Protein AF-A0ABD5ZUR4-F1 (afdb_monomer_lite)

Sequence (144 aa):
MPCPVCGARTVAFAVPSALRDHAPESSAHVAICSTCLRTHAVGGGPDPTPTPTPTPTPTPAPAPDFQLVHDAFPAGEAGAALSLALGLLGSLALRRNAIDDCCSYAERAGADVLLTLDRLASDEKLDPYFDVERRRHQLAEMLR

Organism: NCBI:txid767515

InterPro domains:
  IPR046243 Protein of unknown function DUF6276 [PF19792] (3-143)

Foldseek 3Di:
DADPPPRADKWKAAADPQLLVLAVVSARMWIAGLAQLAIDHDDPDPPPPDDDDPDDDDDDDPWTDCVSSPVLADGDNLNNLLSSLSNCLVPCVVCVVSNVSSCVRSVVVPHDNLVSLVVVLVDPRHDHPDNSVVSSVVVVVSND

Structure (mmCIF, N/CA/C/O backbone):
data_AF-A0ABD5ZUR4-F1
#
_entry.id   AF-A0ABD5ZUR4-F1
#
loop_
_atom_site.group_PDB
_atom_site.id
_atom_site.type_symbol
_atom_site.label_atom_id
_atom_site.label_alt_id
_atom_site.label_comp_id
_atom_site.label_asym_id
_atom_site.label_entity_id
_atom_site.label_seq_id
_atom_site.pdbx_PDB_ins_code
_atom_site.Cartn_x
_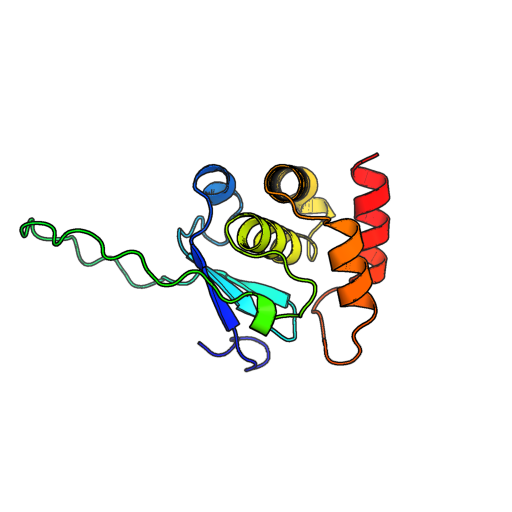atom_site.Cartn_y
_atom_site.Cartn_z
_atom_site.occupancy
_atom_site.B_iso_or_equiv
_atom_site.auth_seq_id
_atom_site.auth_comp_id
_atom_site.auth_asym_id
_atom_site.auth_atom_id
_atom_site.pdbx_PDB_model_num
ATOM 1 N N . MET A 1 1 ? 13.134 -2.204 10.360 1.00 73.38 1 MET A N 1
ATOM 2 C CA . MET A 1 1 ? 13.249 -0.944 11.136 1.00 73.38 1 MET A CA 1
ATOM 3 C C . MET A 1 1 ? 11.913 -0.711 11.830 1.00 73.38 1 MET A C 1
ATOM 5 O O . MET A 1 1 ? 10.916 -1.162 11.283 1.00 73.38 1 MET A O 1
ATOM 9 N N . PRO A 1 2 ? 11.838 -0.093 13.016 1.00 89.19 2 PRO A N 1
ATOM 10 C CA . PRO A 1 2 ? 10.548 0.327 13.556 1.00 89.19 2 PRO A CA 1
ATOM 11 C C . PRO A 1 2 ? 9.980 1.493 12.733 1.00 89.19 2 PRO A C 1
ATOM 13 O O . PRO A 1 2 ? 10.725 2.253 12.111 1.00 89.19 2 PRO A O 1
ATOM 16 N N . CYS A 1 3 ? 8.659 1.634 12.716 1.00 90.75 3 CYS A N 1
ATOM 17 C CA . CYS A 1 3 ? 7.976 2.746 12.075 1.00 90.75 3 CYS A CA 1
ATOM 18 C C . CYS A 1 3 ? 8.343 4.045 12.809 1.00 90.75 3 CYS A C 1
ATOM 20 O O . CYS A 1 3 ? 8.181 4.105 14.027 1.00 90.75 3 CYS A O 1
ATOM 22 N N . PRO A 1 4 ? 8.772 5.107 12.108 1.00 88.88 4 PRO A N 1
ATOM 23 C CA . PRO A 1 4 ? 9.150 6.364 12.755 1.00 88.88 4 PRO A CA 1
ATOM 24 C C . PRO A 1 4 ? 7.956 7.118 13.363 1.00 88.88 4 PRO A C 1
ATOM 26 O O . PRO A 1 4 ? 8.157 8.068 14.110 1.00 88.88 4 PRO A O 1
ATOM 29 N N . VAL A 1 5 ? 6.721 6.722 13.033 1.00 91.19 5 VAL A N 1
ATOM 30 C CA . VAL A 1 5 ? 5.492 7.387 13.494 1.00 91.19 5 VAL A CA 1
ATOM 31 C C . VAL A 1 5 ? 4.899 6.698 14.722 1.00 91.19 5 VAL A C 1
ATOM 33 O O . VAL A 1 5 ? 4.583 7.371 15.694 1.00 91.19 5 VAL A O 1
ATOM 36 N N . CYS A 1 6 ? 4.747 5.371 14.690 1.00 93.44 6 CYS A N 1
ATOM 37 C CA . CYS A 1 6 ? 4.089 4.613 15.764 1.00 93.44 6 CYS A CA 1
ATOM 38 C C . CYS A 1 6 ? 4.999 3.584 16.459 1.00 93.44 6 CYS A C 1
ATOM 40 O O . CYS A 1 6 ? 4.568 2.915 17.390 1.00 93.44 6 CYS A O 1
ATOM 42 N N . GLY A 1 7 ? 6.245 3.406 16.006 1.00 91.44 7 GLY A N 1
ATOM 43 C CA . GLY A 1 7 ? 7.195 2.444 16.578 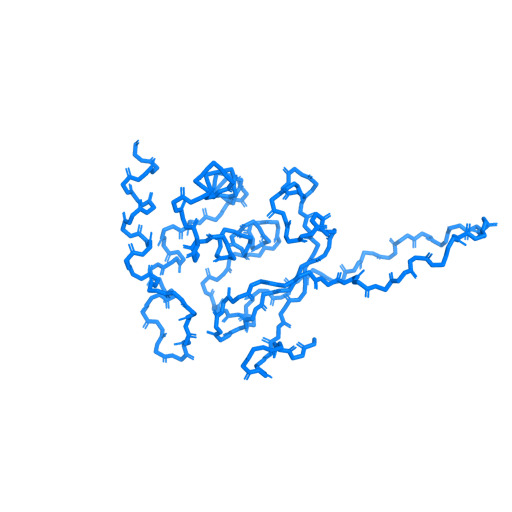1.00 91.44 7 GLY A CA 1
ATOM 44 C C . GLY A 1 7 ? 6.949 0.972 16.220 1.00 91.44 7 GLY A C 1
ATOM 45 O O . GLY A 1 7 ? 7.798 0.133 16.515 1.00 91.44 7 GLY A O 1
ATOM 46 N N . ALA A 1 8 ? 5.835 0.643 15.558 1.00 92.94 8 ALA A N 1
ATOM 47 C CA . ALA A 1 8 ? 5.501 -0.727 15.169 1.00 92.94 8 ALA A CA 1
ATOM 48 C C . ALA A 1 8 ? 6.465 -1.305 14.118 1.00 92.94 8 ALA A C 1
ATOM 50 O O . ALA A 1 8 ? 7.285 -0.598 13.531 1.00 92.94 8 ALA A O 1
ATOM 51 N N . ARG A 1 9 ? 6.374 -2.612 13.860 1.00 92.69 9 ARG A N 1
ATOM 52 C CA . ARG A 1 9 ? 7.230 -3.278 12.870 1.00 92.69 9 ARG A CA 1
ATOM 53 C C . ARG A 1 9 ? 6.945 -2.755 11.458 1.00 92.69 9 ARG A C 1
ATOM 55 O O . ARG A 1 9 ? 5.832 -2.336 11.135 1.00 92.69 9 ARG A O 1
ATOM 62 N N . THR A 1 10 ? 7.975 -2.765 10.616 1.00 93.44 10 THR A N 1
ATOM 63 C CA . THR A 1 10 ? 7.839 -2.459 9.191 1.00 93.44 10 THR A CA 1
ATOM 64 C C . THR A 1 10 ? 8.412 -3.575 8.338 1.00 93.44 10 THR A C 1
ATOM 66 O O . THR A 1 10 ? 9.381 -4.235 8.725 1.00 93.44 10 THR A O 1
ATOM 69 N N . VAL A 1 11 ? 7.811 -3.757 7.168 1.00 93.19 11 VAL A N 1
ATOM 70 C CA . VAL A 1 11 ? 8.261 -4.684 6.133 1.00 93.19 11 VAL A CA 1
ATOM 71 C C . VAL A 1 11 ? 8.886 -3.858 5.023 1.00 93.19 11 VAL A C 1
ATOM 73 O O . VAL A 1 11 ? 8.204 -3.031 4.422 1.00 93.19 11 VAL A O 1
ATOM 76 N N . ALA A 1 12 ? 10.184 -4.048 4.783 1.00 92.69 12 ALA A N 1
ATOM 77 C CA . ALA A 1 12 ? 10.897 -3.414 3.680 1.00 92.69 12 ALA A CA 1
ATOM 78 C C . ALA A 1 12 ? 10.788 -4.271 2.416 1.00 92.69 12 ALA A C 1
ATOM 80 O O . ALA A 1 12 ? 10.877 -5.494 2.489 1.00 92.69 12 ALA A O 1
ATOM 81 N N . PHE A 1 13 ? 10.624 -3.627 1.268 1.00 91.12 13 PHE A N 1
ATOM 82 C CA . PHE A 1 13 ? 10.478 -4.272 -0.028 1.00 91.12 13 PHE A CA 1
ATOM 83 C C . PHE A 1 13 ? 11.149 -3.445 -1.128 1.00 91.12 13 PHE A C 1
ATOM 85 O O . PHE A 1 13 ? 11.299 -2.225 -1.013 1.00 91.12 13 PHE A O 1
ATOM 92 N N . ALA A 1 14 ? 11.557 -4.123 -2.200 1.00 91.31 14 ALA A N 1
ATOM 93 C CA . ALA A 1 14 ? 12.014 -3.470 -3.419 1.00 91.31 14 ALA A CA 1
ATOM 94 C C . ALA A 1 14 ? 10.806 -2.953 -4.210 1.00 91.31 14 ALA A C 1
ATOM 96 O O . ALA A 1 14 ? 9.807 -3.655 -4.367 1.00 91.31 14 ALA A O 1
ATOM 97 N N . VAL A 1 15 ? 10.903 -1.725 -4.709 1.00 90.94 15 VAL A N 1
ATOM 98 C CA . VAL A 1 15 ? 9.869 -1.124 -5.549 1.00 90.94 15 VAL A CA 1
ATOM 99 C C . VAL A 1 15 ? 10.022 -1.634 -6.985 1.00 90.94 15 VAL A C 1
ATOM 101 O O . VAL A 1 15 ? 11.117 -1.504 -7.551 1.00 90.94 15 VAL A O 1
ATOM 104 N N . PRO A 1 16 ? 8.948 -2.162 -7.608 1.00 91.19 16 PRO A N 1
ATOM 105 C CA . PRO A 1 16 ? 8.959 -2.490 -9.027 1.00 91.19 16 PRO A CA 1
ATOM 106 C C . PRO A 1 16 ? 9.425 -1.299 -9.863 1.00 91.19 16 PRO A C 1
ATOM 108 O O . PRO A 1 16 ? 9.016 -0.164 -9.620 1.00 91.19 16 PRO A O 1
ATOM 111 N N . SER A 1 17 ? 10.279 -1.538 -10.861 1.00 89.00 17 SER A N 1
ATOM 112 C CA . SER A 1 17 ? 10.872 -0.462 -11.672 1.00 89.00 17 SER A CA 1
ATOM 113 C C . SER A 1 17 ? 9.824 0.455 -12.306 1.00 89.00 17 SER A C 1
ATOM 115 O O . SER A 1 17 ? 10.032 1.664 -12.337 1.00 89.00 17 SER A O 1
ATOM 117 N N . ALA A 1 18 ? 8.689 -0.109 -12.726 1.00 90.00 18 ALA A N 1
ATOM 118 C CA . ALA A 1 18 ? 7.562 0.616 -13.309 1.00 90.00 18 ALA A CA 1
ATOM 119 C C . ALA A 1 18 ? 6.865 1.590 -12.339 1.00 90.00 18 ALA A C 1
ATOM 121 O O . ALA A 1 18 ? 6.197 2.507 -12.795 1.00 90.00 18 ALA A O 1
ATOM 122 N N . LEU A 1 19 ? 7.018 1.409 -11.021 1.00 92.75 19 LEU A N 1
ATOM 123 C CA . LEU A 1 19 ? 6.347 2.211 -9.990 1.00 92.75 19 LEU A CA 1
ATOM 124 C C . LEU A 1 19 ? 7.308 3.120 -9.207 1.00 92.75 19 LEU A C 1
ATOM 126 O O . LEU A 1 19 ? 6.889 3.774 -8.251 1.00 92.75 19 LEU A O 1
ATOM 130 N N . ARG A 1 20 ? 8.598 3.185 -9.577 1.00 89.38 20 ARG A N 1
ATOM 131 C CA . ARG A 1 20 ? 9.599 3.985 -8.841 1.00 89.38 20 ARG A CA 1
ATOM 132 C C . ARG A 1 20 ? 9.257 5.468 -8.784 1.00 89.38 20 ARG A C 1
ATOM 134 O O . ARG A 1 20 ? 9.507 6.095 -7.761 1.00 89.38 20 ARG A O 1
ATOM 141 N N . ASP A 1 21 ? 8.636 6.008 -9.825 1.00 90.69 21 ASP A N 1
ATOM 142 C CA . ASP A 1 21 ? 8.227 7.417 -9.863 1.00 90.69 21 ASP A CA 1
ATOM 143 C C . ASP A 1 21 ? 7.114 7.732 -8.850 1.00 90.69 21 A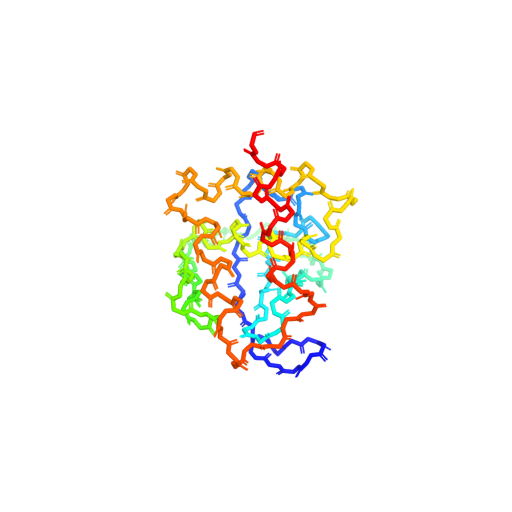SP A C 1
ATOM 145 O O . ASP A 1 21 ? 6.924 8.883 -8.456 1.00 90.69 21 ASP A O 1
ATOM 149 N N . HIS A 1 22 ? 6.398 6.708 -8.381 1.00 91.56 22 HIS A N 1
ATOM 150 C CA . HIS A 1 22 ? 5.365 6.827 -7.354 1.00 91.56 22 HIS A CA 1
ATOM 151 C C . HIS A 1 22 ? 5.886 6.536 -5.942 1.00 91.56 22 HIS A C 1
ATOM 153 O O . HIS A 1 22 ? 5.188 6.814 -4.962 1.00 91.56 22 HIS A O 1
ATOM 159 N N . ALA A 1 23 ? 7.104 5.999 -5.817 1.00 89.44 23 ALA A N 1
ATOM 160 C CA . ALA A 1 23 ? 7.719 5.726 -4.529 1.00 89.44 23 ALA A CA 1
ATOM 161 C C . ALA A 1 23 ? 8.039 7.028 -3.773 1.00 89.44 23 ALA A C 1
ATOM 163 O O . ALA A 1 23 ? 8.382 8.045 -4.387 1.00 89.44 23 ALA A O 1
ATOM 164 N N . PRO A 1 24 ? 7.979 7.021 -2.428 1.00 85.75 24 PRO A N 1
ATOM 165 C CA . PRO A 1 24 ? 8.487 8.132 -1.635 1.00 85.75 24 PRO A CA 1
ATOM 166 C C . PRO A 1 24 ? 9.955 8.391 -1.993 1.00 85.75 24 PRO A C 1
ATOM 168 O O . PRO A 1 24 ? 10.771 7.468 -2.016 1.00 85.75 24 PRO A O 1
ATOM 171 N N . GLU A 1 25 ? 10.270 9.650 -2.304 1.00 86.69 25 GLU A N 1
ATOM 172 C CA . GLU A 1 25 ? 11.619 10.098 -2.688 1.00 86.69 25 GLU A CA 1
ATOM 173 C C . GLU A 1 25 ? 12.200 9.347 -3.903 1.00 86.69 25 GLU A C 1
ATOM 175 O O . GLU A 1 25 ? 13.415 9.268 -4.055 1.00 86.69 25 GLU A O 1
ATOM 180 N N . SER A 1 26 ? 11.346 8.753 -4.749 1.00 84.88 26 SER A N 1
ATOM 181 C CA . SER A 1 26 ? 11.757 7.905 -5.880 1.00 84.88 26 SER A CA 1
ATOM 182 C C . SER A 1 26 ? 12.723 6.778 -5.480 1.00 84.88 26 SER A C 1
ATOM 184 O O . SER A 1 26 ? 13.575 6.343 -6.257 1.00 84.88 26 SER A O 1
ATOM 186 N N . SER A 1 27 ? 12.596 6.300 -4.239 1.00 86.12 27 SER A N 1
ATOM 187 C CA . SER A 1 27 ? 13.492 5.303 -3.663 1.00 86.12 27 SER A CA 1
ATOM 188 C C . SER A 1 27 ? 13.266 3.915 -4.258 1.00 86.12 27 SER A C 1
ATOM 190 O O . SER A 1 27 ? 12.135 3.479 -4.464 1.00 86.12 27 SER A O 1
ATOM 192 N N . ALA A 1 28 ? 14.355 3.168 -4.460 1.00 88.62 28 ALA A N 1
ATOM 193 C CA . ALA A 1 28 ? 14.290 1.778 -4.919 1.00 88.62 28 ALA A CA 1
ATOM 194 C C . ALA A 1 28 ? 13.757 0.810 -3.847 1.00 88.62 28 ALA A C 1
ATOM 196 O O . ALA A 1 28 ? 13.321 -0.290 -4.179 1.00 88.62 28 ALA A O 1
ATOM 197 N N . HIS A 1 29 ? 13.794 1.212 -2.574 1.00 90.12 29 HIS A N 1
ATOM 198 C CA . HIS A 1 29 ? 13.295 0.427 -1.452 1.00 90.12 29 HIS A CA 1
ATOM 199 C C . HIS A 1 29 ? 12.387 1.276 -0.572 1.00 90.12 29 HIS A C 1
ATOM 201 O O . HIS A 1 29 ? 12.666 2.439 -0.275 1.00 90.12 29 HIS A O 1
ATOM 207 N N . VAL A 1 30 ? 11.292 0.666 -0.143 1.00 92.88 30 VAL A N 1
ATOM 208 C CA . VAL A 1 30 ? 10.256 1.285 0.681 1.00 92.88 30 VAL A CA 1
ATOM 209 C C . VAL A 1 30 ? 9.909 0.315 1.797 1.00 92.88 30 VAL A C 1
ATOM 211 O O . VAL A 1 30 ? 10.033 -0.896 1.637 1.00 92.88 30 VAL A O 1
ATOM 214 N N . ALA A 1 31 ? 9.495 0.832 2.945 1.00 93.88 31 ALA A N 1
ATOM 215 C CA . ALA A 1 31 ? 8.943 0.033 4.022 1.00 93.88 31 ALA A CA 1
ATOM 216 C C . ALA A 1 31 ? 7.513 0.446 4.328 1.00 93.88 31 ALA A C 1
ATOM 218 O O . ALA A 1 31 ? 7.239 1.637 4.442 1.00 93.88 31 ALA A O 1
ATOM 219 N N . ILE A 1 32 ? 6.636 -0.536 4.525 1.00 94.69 32 ILE A N 1
ATOM 220 C CA . ILE A 1 32 ? 5.268 -0.347 5.014 1.00 94.69 32 ILE A CA 1
ATOM 221 C C . ILE A 1 32 ? 5.182 -0.735 6.490 1.00 94.69 32 ILE A C 1
ATOM 223 O O . ILE A 1 32 ? 5.775 -1.7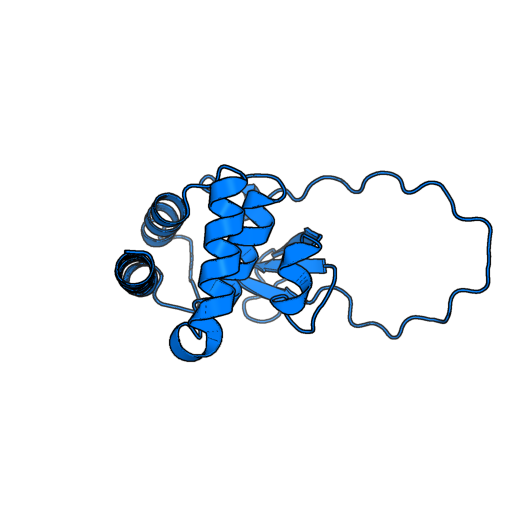23 6.924 1.00 94.69 32 ILE A O 1
ATOM 227 N N . CYS A 1 33 ? 4.468 0.057 7.284 1.00 95.50 33 CYS A N 1
ATOM 228 C CA . CYS A 1 33 ? 4.182 -0.264 8.677 1.00 95.50 33 CYS A CA 1
ATOM 229 C C . CYS A 1 33 ? 3.059 -1.300 8.799 1.00 95.50 33 CYS A C 1
ATOM 231 O O . CYS A 1 33 ? 2.012 -1.139 8.181 1.00 95.50 33 CYS A O 1
ATOM 233 N N . SER A 1 34 ? 3.247 -2.301 9.664 1.00 93.94 34 SER A N 1
ATOM 234 C CA . SER A 1 34 ? 2.256 -3.352 9.936 1.00 93.94 34 SER A CA 1
ATOM 235 C C . SER A 1 34 ? 1.047 -2.895 10.761 1.00 93.94 34 SER A C 1
ATOM 237 O O . SER A 1 34 ? 0.157 -3.691 11.013 1.00 93.94 34 SER A O 1
ATOM 239 N N . THR A 1 35 ? 1.033 -1.652 11.248 1.00 94.25 35 THR A N 1
ATOM 240 C CA . THR A 1 35 ? -0.038 -1.140 12.121 1.00 94.25 35 THR A CA 1
ATOM 241 C C . THR A 1 35 ? -0.714 0.076 11.510 1.00 94.25 35 THR A C 1
ATOM 243 O O . THR A 1 35 ? -1.916 0.047 11.279 1.00 94.25 35 THR A O 1
ATOM 246 N N . CYS A 1 36 ? 0.045 1.128 11.183 1.00 94.88 36 CYS A N 1
ATOM 247 C CA . CYS A 1 36 ? -0.539 2.359 10.641 1.00 94.88 36 CYS A CA 1
ATOM 248 C C . CYS A 1 36 ? -0.580 2.438 9.111 1.00 94.88 36 CYS A C 1
ATOM 250 O O . CYS A 1 36 ? -0.996 3.463 8.563 1.00 94.88 36 CYS A O 1
ATOM 252 N N . LEU A 1 37 ? -0.109 1.385 8.430 1.00 94.19 37 LEU A N 1
ATOM 253 C CA . LEU A 1 37 ? -0.057 1.237 6.969 1.00 94.19 37 LEU A CA 1
ATOM 254 C C . LEU A 1 37 ? 0.686 2.360 6.223 1.00 94.19 37 LEU A C 1
ATOM 256 O O . LEU A 1 37 ? 0.608 2.467 5.001 1.00 94.19 37 LEU A O 1
ATOM 260 N N . ARG A 1 38 ? 1.450 3.196 6.935 1.00 93.69 38 ARG A N 1
ATOM 261 C CA . ARG A 1 38 ? 2.291 4.220 6.311 1.00 93.69 38 ARG A CA 1
ATOM 262 C C . ARG A 1 38 ? 3.484 3.591 5.611 1.00 93.69 38 ARG A C 1
ATOM 264 O O . ARG A 1 38 ? 4.133 2.697 6.156 1.00 93.69 38 ARG A O 1
ATOM 271 N N . THR A 1 39 ? 3.814 4.141 4.449 1.00 93.19 39 THR A N 1
ATOM 272 C CA . THR A 1 39 ? 5.036 3.821 3.715 1.00 93.19 39 THR A CA 1
ATOM 273 C C . THR A 1 39 ? 6.118 4.870 3.921 1.00 93.19 39 THR A C 1
ATOM 275 O O . THR A 1 39 ? 5.830 6.067 3.940 1.00 93.19 39 THR A O 1
ATOM 278 N N . HIS A 1 40 ? 7.370 4.432 3.987 1.00 91.00 40 HIS A N 1
ATOM 279 C CA . HIS A 1 40 ? 8.542 5.291 4.124 1.00 91.00 40 HIS A CA 1
ATOM 280 C C . HIS A 1 40 ? 9.656 4.822 3.190 1.00 91.00 40 HIS A C 1
ATOM 282 O O . HIS A 1 40 ? 9.836 3.618 3.013 1.00 91.00 40 HIS A O 1
ATOM 288 N N . ALA A 1 41 ? 10.417 5.755 2.620 1.00 90.19 41 ALA A N 1
ATOM 289 C CA . ALA A 1 41 ? 11.634 5.425 1.891 1.00 90.19 41 ALA A CA 1
ATOM 290 C C . ALA A 1 41 ? 12.636 4.715 2.817 1.00 90.19 41 ALA A C 1
ATOM 292 O O . ALA A 1 41 ? 12.817 5.100 3.975 1.00 90.19 41 ALA A O 1
ATOM 293 N N . VAL A 1 42 ? 13.286 3.668 2.313 1.00 84.00 42 VAL A N 1
ATOM 294 C CA . VAL A 1 42 ? 14.363 2.961 3.011 1.00 84.00 42 VAL A CA 1
ATOM 295 C C . VAL A 1 42 ? 15.619 3.134 2.173 1.00 84.00 42 VAL A C 1
ATOM 297 O O . VAL A 1 42 ? 15.739 2.523 1.118 1.00 84.00 42 VAL A O 1
ATOM 300 N N . GLY A 1 43 ? 16.551 3.976 2.622 1.00 65.75 43 GLY A N 1
ATOM 301 C CA . GLY A 1 43 ? 17.807 4.189 1.887 1.00 65.75 43 GLY A CA 1
ATOM 302 C C . GLY A 1 43 ? 18.312 5.627 1.782 1.00 65.75 43 GLY A C 1
ATOM 303 O O . GLY A 1 43 ? 19.074 5.916 0.869 1.00 65.75 43 GLY A O 1
ATOM 304 N N . GLY A 1 44 ? 17.948 6.522 2.702 1.00 45.12 44 GLY A N 1
ATOM 305 C CA . GLY A 1 44 ? 18.554 7.852 2.807 1.00 45.12 44 GLY A CA 1
ATOM 306 C C . GLY A 1 44 ? 19.877 7.835 3.579 1.00 45.12 44 GLY A C 1
ATOM 307 O O . GLY A 1 44 ? 19.941 8.316 4.706 1.00 45.12 44 GLY A O 1
ATOM 308 N N . GLY A 1 45 ? 20.927 7.259 3.000 1.00 39.03 45 GLY A N 1
ATOM 309 C CA . GLY A 1 45 ? 22.312 7.552 3.375 1.00 39.03 45 GLY A CA 1
ATOM 310 C C . GLY A 1 45 ? 23.035 8.057 2.126 1.00 39.03 45 GLY A C 1
ATOM 311 O O . GLY A 1 45 ? 22.774 7.502 1.060 1.00 39.03 45 GLY A O 1
ATOM 312 N N . PRO A 1 46 ? 23.884 9.103 2.198 1.00 39.53 46 PRO A N 1
ATOM 313 C CA . PRO A 1 46 ? 24.633 9.560 1.032 1.00 39.53 46 PRO A CA 1
ATOM 314 C C . PRO A 1 46 ? 25.423 8.382 0.468 1.00 39.53 46 PRO A C 1
ATOM 316 O O . PRO A 1 46 ? 26.196 7.757 1.191 1.00 39.53 46 PRO A O 1
ATOM 319 N N . ASP A 1 47 ? 25.183 8.073 -0.800 1.00 43.75 47 ASP A N 1
ATOM 320 C CA . ASP A 1 47 ? 25.874 7.030 -1.546 1.00 43.75 47 ASP A CA 1
ATOM 321 C C . ASP A 1 47 ? 27.386 7.337 -1.539 1.00 43.75 47 ASP A C 1
ATOM 323 O O . ASP A 1 47 ? 27.802 8.353 -2.115 1.00 43.75 47 ASP A O 1
ATOM 327 N N . PRO A 1 48 ? 28.247 6.557 -0.852 1.00 43.16 48 PRO A N 1
ATOM 328 C CA . PRO A 1 48 ? 29.675 6.711 -1.034 1.00 43.16 48 PRO A CA 1
ATOM 329 C C . PRO A 1 48 ? 30.004 6.153 -2.417 1.00 43.16 48 PRO A C 1
ATOM 331 O O . PRO A 1 48 ? 30.125 4.944 -2.578 1.00 43.16 48 PRO A O 1
ATOM 334 N N . THR A 1 49 ? 30.125 7.052 -3.400 1.00 43.59 49 THR A N 1
ATOM 335 C CA . THR A 1 49 ? 30.674 6.832 -4.752 1.00 43.59 49 THR A CA 1
ATOM 336 C C . THR A 1 49 ? 31.413 5.485 -4.870 1.00 43.59 49 THR A C 1
ATOM 338 O O . THR A 1 49 ? 32.523 5.364 -4.335 1.00 43.59 49 THR A O 1
ATOM 341 N N . PRO A 1 50 ? 30.840 4.448 -5.514 1.00 52.12 50 PRO A N 1
ATOM 342 C CA . PRO A 1 50 ? 31.479 3.144 -5.535 1.00 52.12 50 PRO A CA 1
ATOM 343 C C . PRO A 1 50 ? 32.751 3.205 -6.383 1.00 52.12 50 PRO A C 1
ATOM 345 O O . PRO A 1 50 ? 32.728 3.450 -7.588 1.00 52.12 50 PRO A O 1
ATOM 348 N N . THR A 1 51 ? 33.885 2.959 -5.730 1.00 48.47 51 THR A N 1
ATOM 349 C CA . THR A 1 51 ? 35.141 2.598 -6.396 1.00 48.47 51 THR A CA 1
ATOM 350 C C . THR A 1 51 ? 34.896 1.291 -7.165 1.00 48.47 51 THR A C 1
ATOM 352 O O . THR A 1 51 ? 34.425 0.342 -6.530 1.00 48.47 51 THR A O 1
ATOM 355 N N . PRO A 1 52 ? 35.169 1.185 -8.485 1.00 56.25 52 PRO A N 1
ATOM 356 C CA . PRO A 1 52 ? 34.956 -0.056 -9.235 1.00 56.25 52 PRO A CA 1
ATOM 357 C C . PRO A 1 52 ? 35.745 -1.233 -8.637 1.00 56.25 52 PRO A C 1
ATOM 359 O O . PRO A 1 52 ? 36.937 -1.403 -8.873 1.00 56.25 52 PRO A O 1
ATOM 362 N N . THR A 1 53 ? 35.047 -2.053 -7.856 1.00 54.94 53 THR A N 1
ATOM 363 C CA . THR A 1 53 ? 35.495 -3.347 -7.331 1.00 54.94 53 THR A CA 1
ATOM 364 C C . THR A 1 53 ? 34.660 -4.415 -8.039 1.00 54.94 53 THR A C 1
ATOM 366 O O . THR A 1 53 ? 33.458 -4.187 -8.201 1.00 54.94 53 THR A O 1
ATOM 369 N N . PRO A 1 54 ? 35.237 -5.545 -8.500 1.00 56.00 54 PRO A N 1
ATOM 370 C CA . PRO A 1 54 ? 34.486 -6.599 -9.182 1.00 56.00 54 PRO A CA 1
ATOM 371 C C . PRO A 1 54 ? 33.210 -6.971 -8.420 1.00 56.00 54 PRO A C 1
ATOM 373 O O . PRO A 1 54 ? 33.259 -7.394 -7.267 1.00 56.00 54 PRO A O 1
ATOM 376 N N . THR A 1 55 ? 32.076 -6.760 -9.087 1.00 55.97 55 THR A N 1
ATOM 377 C CA . THR A 1 55 ? 30.717 -6.960 -8.588 1.00 55.97 55 THR A CA 1
ATOM 378 C C . THR A 1 55 ? 30.532 -8.408 -8.121 1.00 55.97 55 THR A C 1
ATOM 380 O O . THR A 1 55 ? 30.511 -9.301 -8.972 1.00 55.97 55 THR A O 1
ATOM 383 N N . PRO A 1 56 ? 30.382 -8.693 -6.811 1.00 56.38 56 PRO A N 1
ATOM 384 C CA . PRO A 1 56 ? 29.831 -9.975 -6.394 1.00 56.38 56 PRO A CA 1
ATOM 385 C C . PRO A 1 56 ? 28.439 -10.140 -7.015 1.00 56.38 56 PRO A C 1
ATOM 387 O O . PRO A 1 56 ? 27.620 -9.221 -6.980 1.00 56.38 56 PRO A O 1
ATOM 390 N N . THR A 1 57 ? 28.190 -11.304 -7.617 1.00 52.03 57 THR A N 1
ATOM 391 C CA . THR A 1 57 ? 26.880 -11.705 -8.142 1.00 52.03 57 THR A CA 1
ATOM 392 C C . THR A 1 57 ? 25.798 -11.399 -7.098 1.00 52.03 57 THR A C 1
ATOM 394 O O . THR A 1 57 ? 25.948 -11.849 -5.960 1.00 52.03 57 THR A O 1
ATOM 397 N N . PRO A 1 58 ? 24.736 -10.633 -7.420 1.00 53.72 58 PRO A N 1
ATOM 398 C CA . PRO A 1 58 ? 23.711 -10.305 -6.440 1.00 53.72 58 PRO A CA 1
ATOM 399 C C . PRO A 1 58 ? 23.003 -11.591 -6.007 1.00 53.72 58 PRO A C 1
ATOM 401 O O . PRO A 1 58 ? 22.253 -12.192 -6.775 1.00 53.72 58 PRO A O 1
ATOM 404 N N . THR A 1 59 ? 23.248 -12.026 -4.772 1.00 46.56 59 THR A N 1
ATOM 405 C CA . THR A 1 59 ? 22.387 -13.002 -4.104 1.00 46.56 59 THR A CA 1
ATOM 406 C C . THR A 1 59 ? 20.983 -12.396 -4.050 1.00 46.56 59 THR A C 1
ATOM 408 O O . THR A 1 59 ? 20.857 -11.258 -3.588 1.00 46.56 59 THR A O 1
ATOM 411 N N . PRO A 1 60 ? 19.930 -13.090 -4.522 1.00 53.22 60 PRO A N 1
ATOM 412 C CA . PRO A 1 60 ? 18.576 -12.566 -4.428 1.00 53.22 60 PRO A CA 1
ATOM 413 C C . PRO A 1 60 ? 18.261 -12.314 -2.954 1.00 53.22 60 PRO A C 1
ATOM 415 O O . PRO A 1 60 ? 18.334 -13.226 -2.128 1.00 53.22 60 PRO A O 1
ATOM 418 N N . ALA A 1 61 ? 17.965 -11.059 -2.615 1.00 58.66 61 ALA A N 1
ATOM 419 C CA . ALA A 1 61 ? 17.457 -10.731 -1.295 1.00 58.66 61 ALA A CA 1
ATOM 420 C C . ALA A 1 61 ? 16.181 -11.556 -1.043 1.00 58.66 61 ALA A C 1
ATOM 422 O O . ALA A 1 61 ? 15.416 -11.787 -1.988 1.00 58.66 61 ALA A O 1
ATOM 423 N N . PRO A 1 62 ? 15.945 -12.026 0.194 1.00 62.06 62 PRO A N 1
ATOM 424 C CA . PRO A 1 62 ? 14.719 -12.740 0.511 1.00 62.06 62 PRO A CA 1
ATOM 425 C C . PRO A 1 62 ? 13.515 -11.871 0.141 1.00 62.06 62 PRO A C 1
ATOM 427 O O . PRO A 1 62 ? 13.515 -10.660 0.379 1.00 62.06 62 PRO A O 1
ATOM 430 N N . ALA A 1 63 ? 12.508 -12.496 -0.471 1.00 74.38 63 ALA A N 1
ATOM 431 C CA . ALA A 1 63 ? 11.278 -11.809 -0.826 1.00 74.38 63 ALA A CA 1
ATOM 432 C C . ALA A 1 63 ? 10.652 -11.169 0.429 1.00 74.38 63 ALA A C 1
ATOM 434 O O . ALA A 1 63 ? 10.719 -11.761 1.511 1.00 74.38 63 ALA A O 1
ATOM 435 N N . PRO A 1 64 ? 10.061 -9.969 0.308 1.00 84.25 64 PRO A N 1
ATOM 436 C CA . PRO A 1 64 ? 9.406 -9.314 1.430 1.00 84.25 64 PRO A CA 1
ATOM 437 C C . PRO A 1 64 ? 8.246 -10.164 1.951 1.00 84.25 64 PRO A C 1
ATOM 439 O O . PRO A 1 64 ? 7.386 -10.602 1.184 1.00 84.25 64 PRO A O 1
ATOM 442 N N . ASP A 1 65 ? 8.215 -10.364 3.265 1.00 89.56 65 ASP A N 1
ATOM 443 C CA . ASP A 1 65 ? 7.132 -11.079 3.932 1.00 89.56 65 ASP A CA 1
ATOM 444 C C . ASP A 1 65 ? 5.997 -10.110 4.287 1.00 89.56 65 ASP A C 1
ATOM 446 O O . ASP A 1 65 ? 5.956 -9.520 5.370 1.00 89.56 65 ASP A O 1
ATOM 450 N N . PHE A 1 66 ? 5.084 -9.904 3.335 1.00 92.31 66 PHE A N 1
ATOM 451 C CA . PHE A 1 66 ? 3.924 -9.033 3.525 1.00 92.31 66 PHE A CA 1
ATOM 452 C C . PHE A 1 66 ? 2.867 -9.611 4.474 1.00 92.31 66 PHE A C 1
ATOM 454 O O . PHE A 1 66 ? 2.030 -8.851 4.961 1.00 92.31 66 PHE A O 1
ATOM 461 N N . GLN A 1 67 ? 2.926 -10.904 4.811 1.00 91.81 67 GLN A N 1
ATOM 462 C CA . GLN A 1 67 ? 2.011 -11.486 5.800 1.00 91.81 67 GLN A CA 1
ATOM 463 C C . GLN A 1 67 ? 2.243 -10.900 7.197 1.00 91.81 67 GLN A C 1
ATOM 465 O O . GLN A 1 67 ? 1.334 -10.872 8.020 1.00 91.81 67 GLN A O 1
ATOM 470 N N . LEU A 1 68 ? 3.428 -10.333 7.449 1.00 90.62 68 LEU A N 1
ATOM 471 C CA . LEU A 1 68 ? 3.710 -9.575 8.669 1.00 90.62 68 LEU A CA 1
ATOM 472 C C . LEU A 1 68 ? 2.912 -8.266 8.776 1.00 90.62 68 LEU A C 1
ATOM 474 O O . LEU A 1 68 ? 2.853 -7.693 9.864 1.00 90.62 68 LEU A O 1
ATOM 478 N N . VAL A 1 69 ? 2.353 -7.764 7.669 1.00 91.50 69 VAL A N 1
ATOM 479 C CA . VAL A 1 69 ? 1.431 -6.620 7.676 1.00 91.50 69 VAL A CA 1
ATOM 480 C C . VAL A 1 69 ? 0.022 -7.104 7.981 1.00 91.50 69 VAL A C 1
ATOM 482 O O . VAL A 1 69 ? -0.583 -6.627 8.933 1.00 91.50 69 VAL A O 1
ATOM 485 N N . HIS A 1 70 ? -0.491 -8.034 7.173 1.00 93.38 70 HIS A N 1
ATOM 486 C CA . HIS A 1 70 ? -1.807 -8.641 7.349 1.00 93.38 70 HIS A CA 1
ATOM 487 C C . HIS A 1 70 ? -1.935 -9.879 6.444 1.00 93.38 70 HIS A C 1
ATOM 489 O O . HIS A 1 70 ? -1.428 -9.877 5.323 1.00 93.38 70 HIS A O 1
ATOM 495 N N . ASP A 1 71 ? -2.685 -10.903 6.860 1.00 92.44 71 ASP A N 1
ATOM 496 C CA . ASP A 1 71 ? -2.836 -12.169 6.110 1.00 92.44 71 ASP A CA 1
ATOM 497 C C . ASP A 1 71 ? -3.484 -12.005 4.723 1.00 92.44 71 ASP A C 1
ATOM 499 O O . ASP A 1 71 ? -3.344 -12.849 3.842 1.00 92.44 71 ASP A O 1
ATOM 503 N N . ALA A 1 72 ? -4.204 -10.902 4.518 1.00 92.75 72 ALA A N 1
ATOM 504 C CA . ALA A 1 72 ? -4.829 -10.557 3.241 1.00 92.75 72 ALA A CA 1
ATOM 505 C C . ALA A 1 72 ? -3.870 -9.931 2.217 1.00 92.75 72 ALA A C 1
ATOM 507 O O . ALA A 1 72 ? -4.308 -9.627 1.103 1.00 92.75 72 ALA A O 1
ATOM 508 N N . PHE A 1 73 ? -2.615 -9.664 2.589 1.00 93.62 73 PHE A N 1
ATOM 509 C CA . PHE A 1 73 ? -1.668 -9.061 1.663 1.00 93.62 73 PHE A CA 1
ATOM 510 C C . PHE A 1 73 ? -1.226 -10.054 0.584 1.00 93.62 73 PHE A C 1
ATOM 512 O O . PHE A 1 73 ? -0.869 -11.192 0.896 1.00 93.62 73 PHE A O 1
ATOM 519 N N . PRO A 1 74 ? -1.167 -9.613 -0.682 1.00 93.38 74 PRO A N 1
ATOM 520 C CA . PRO A 1 74 ? -0.545 -10.395 -1.731 1.00 93.38 74 PRO A CA 1
ATOM 521 C C . PRO A 1 74 ? 0.981 -10.428 -1.552 1.00 93.38 74 PRO A C 1
ATOM 523 O O . PRO A 1 74 ? 1.591 -9.508 -1.005 1.00 93.38 74 PRO A O 1
ATOM 526 N N . ALA A 1 75 ? 1.607 -11.496 -2.041 1.00 91.69 75 ALA A N 1
ATOM 527 C CA . ALA A 1 75 ? 3.059 -11.649 -2.034 1.00 91.69 75 ALA A CA 1
ATOM 528 C C . ALA A 1 75 ? 3.722 -10.941 -3.233 1.00 91.69 75 ALA A C 1
ATOM 530 O O . ALA A 1 75 ? 3.062 -10.537 -4.192 1.00 91.69 75 ALA A O 1
ATOM 531 N N . GLY A 1 76 ? 5.052 -10.824 -3.200 1.00 90.88 76 GLY A N 1
ATOM 532 C CA . GLY A 1 76 ? 5.848 -10.372 -4.345 1.00 90.88 76 GLY A CA 1
ATOM 533 C C . GLY A 1 76 ? 5.539 -8.941 -4.799 1.00 90.88 76 GLY A C 1
ATOM 534 O O . GLY A 1 76 ? 5.296 -8.050 -3.985 1.00 90.88 76 GLY A O 1
ATOM 535 N N . GLU A 1 77 ? 5.569 -8.708 -6.112 1.00 92.25 77 GLU A N 1
ATOM 536 C CA . GLU A 1 77 ? 5.380 -7.368 -6.688 1.00 92.25 77 GLU A CA 1
ATOM 537 C C . GLU A 1 77 ? 3.961 -6.823 -6.478 1.00 92.25 77 GLU A C 1
ATOM 539 O O . GLU A 1 77 ? 3.791 -5.619 -6.292 1.00 92.25 77 GLU A O 1
ATOM 544 N N . ALA A 1 78 ? 2.956 -7.701 -6.420 1.00 94.38 78 ALA A N 1
ATOM 545 C CA . ALA A 1 78 ? 1.581 -7.340 -6.090 1.00 94.38 78 ALA A CA 1
ATOM 546 C C . ALA A 1 78 ? 1.488 -6.707 -4.687 1.00 94.38 78 ALA A C 1
ATOM 548 O O . ALA A 1 78 ? 0.856 -5.664 -4.511 1.00 94.38 78 ALA A O 1
ATOM 549 N N . GLY A 1 79 ? 2.186 -7.287 -3.702 1.00 93.94 79 GLY A N 1
ATOM 550 C CA . GLY A 1 79 ? 2.296 -6.735 -2.346 1.00 93.94 79 GLY A CA 1
ATOM 551 C C . GLY A 1 79 ? 3.031 -5.398 -2.303 1.00 93.94 79 GLY A C 1
ATOM 552 O O . GLY A 1 79 ? 2.607 -4.477 -1.600 1.00 93.94 79 GLY A O 1
ATOM 553 N N . ALA A 1 80 ? 4.091 -5.250 -3.100 1.00 94.44 80 ALA A N 1
ATOM 554 C CA . ALA A 1 80 ? 4.836 -3.998 -3.203 1.00 94.44 80 ALA A CA 1
ATOM 555 C C . ALA A 1 80 ? 3.979 -2.872 -3.808 1.00 94.44 80 ALA A C 1
ATOM 557 O O . ALA A 1 80 ? 3.932 -1.769 -3.263 1.00 94.44 80 ALA A O 1
ATOM 558 N N . ALA A 1 81 ? 3.258 -3.155 -4.893 1.00 96.19 81 ALA A N 1
ATOM 559 C CA . ALA A 1 81 ? 2.381 -2.196 -5.556 1.00 96.19 81 ALA A CA 1
ATOM 560 C C . ALA A 1 81 ? 1.189 -1.790 -4.676 1.00 96.19 81 ALA A C 1
ATOM 562 O O . ALA A 1 81 ? 0.907 -0.599 -4.536 1.00 96.19 81 ALA A O 1
ATOM 563 N N . LEU A 1 82 ? 0.552 -2.753 -4.001 1.00 96.44 82 LEU A N 1
ATOM 564 C CA . LEU A 1 82 ? -0.499 -2.464 -3.025 1.00 96.44 82 LEU A CA 1
ATOM 565 C C . LEU A 1 82 ? 0.028 -1.602 -1.869 1.00 96.44 82 LEU A C 1
ATOM 567 O O . LEU A 1 82 ? -0.626 -0.645 -1.459 1.00 96.44 82 LEU A O 1
ATOM 571 N N . SER A 1 83 ? 1.227 -1.904 -1.366 1.00 95.88 83 SER A N 1
ATOM 572 C CA . SER A 1 83 ? 1.861 -1.117 -0.304 1.00 95.88 83 SER A CA 1
ATOM 573 C C . SER A 1 83 ? 2.076 0.335 -0.730 1.00 95.88 83 SER A C 1
ATOM 575 O O . SER A 1 83 ? 1.777 1.249 0.037 1.00 95.88 83 SER A O 1
ATOM 577 N N . LEU A 1 84 ? 2.540 0.567 -1.963 1.00 95.31 84 LEU A N 1
ATOM 578 C CA . LEU A 1 84 ? 2.666 1.915 -2.519 1.00 95.31 84 LEU A CA 1
ATOM 579 C C . LEU A 1 84 ? 1.308 2.611 -2.617 1.00 95.31 84 LEU A C 1
ATOM 581 O O . LEU A 1 84 ? 1.185 3.746 -2.160 1.00 95.31 84 LEU A O 1
ATOM 585 N N . ALA A 1 85 ? 0.276 1.928 -3.122 1.00 95.44 85 ALA A N 1
ATOM 586 C CA . ALA A 1 85 ? -1.076 2.478 -3.182 1.00 95.44 85 ALA A CA 1
ATOM 587 C C . ALA A 1 85 ? -1.564 2.928 -1.791 1.00 95.44 85 ALA A C 1
ATOM 589 O O . ALA A 1 85 ? -2.005 4.069 -1.640 1.00 95.44 85 ALA A O 1
ATOM 590 N N . LEU A 1 86 ? -1.394 2.099 -0.752 1.00 94.75 86 LEU A N 1
ATOM 591 C CA . LEU A 1 86 ? -1.736 2.437 0.640 1.00 94.75 86 LEU A CA 1
ATOM 592 C C . LEU A 1 86 ? -1.022 3.703 1.133 1.00 94.75 86 LEU A C 1
ATOM 594 O O . LEU A 1 86 ? -1.646 4.569 1.748 1.00 94.75 86 LEU A O 1
ATOM 598 N N . GLY A 1 87 ? 0.261 3.854 0.802 1.00 92.44 87 GLY A N 1
ATOM 599 C CA . GLY A 1 87 ? 1.036 5.056 1.104 1.00 92.44 87 GLY A CA 1
ATOM 600 C C . GLY A 1 87 ? 0.488 6.335 0.461 1.00 92.44 87 GLY A C 1
ATOM 601 O O . GLY A 1 87 ? 0.593 7.422 1.034 1.00 92.44 87 GLY A O 1
ATOM 602 N N . LEU A 1 88 ? -0.127 6.215 -0.717 1.00 92.62 88 LEU A N 1
ATOM 603 C CA . LEU A 1 88 ? -0.668 7.331 -1.496 1.00 92.62 88 LEU A CA 1
ATOM 604 C C . LEU A 1 88 ? -2.130 7.651 -1.132 1.00 92.62 88 LEU A C 1
ATOM 606 O O . LEU A 1 88 ? -2.537 8.812 -1.235 1.00 92.62 88 LEU A O 1
ATOM 610 N N . LEU A 1 89 ? -2.908 6.666 -0.658 1.00 92.12 89 LEU A N 1
ATOM 611 C CA . LEU A 1 89 ? -4.337 6.803 -0.325 1.00 92.12 89 LEU A CA 1
ATOM 612 C C . LEU A 1 89 ? -4.624 7.873 0.739 1.00 92.12 89 LEU A C 1
ATOM 614 O O . LEU A 1 89 ? -5.683 8.507 0.706 1.00 92.12 89 LEU A O 1
ATOM 618 N N . GLY A 1 90 ? -3.670 8.163 1.631 1.00 86.06 90 GLY A N 1
ATOM 619 C CA . GLY A 1 90 ? -3.776 9.290 2.566 1.00 86.06 90 GLY A CA 1
ATOM 620 C C . GLY A 1 90 ? -3.986 10.644 1.864 1.00 86.06 90 GLY A C 1
ATOM 621 O O . GLY A 1 90 ? -4.640 11.532 2.407 1.00 86.06 90 GLY A O 1
ATOM 622 N N . SER A 1 91 ? -3.500 10.786 0.626 1.00 90.69 91 SER A N 1
ATOM 623 C CA . SER A 1 91 ? -3.596 11.982 -0.222 1.00 90.69 91 SER A CA 1
ATOM 624 C C . SER A 1 91 ? -4.275 11.695 -1.569 1.00 90.69 91 SER A C 1
ATOM 626 O O . SER A 1 91 ? -3.850 12.225 -2.597 1.00 90.69 91 SER A O 1
ATOM 628 N N . LEU A 1 92 ? -5.346 10.888 -1.569 1.00 86.94 92 LEU A N 1
ATOM 629 C CA . LEU A 1 92 ? -6.031 10.413 -2.784 1.00 86.94 92 LEU A CA 1
ATOM 630 C C . LEU A 1 92 ? -6.292 11.510 -3.827 1.00 86.94 92 LEU A C 1
ATOM 632 O O . LEU A 1 92 ? -5.997 11.326 -5.004 1.00 86.94 92 LEU A O 1
ATOM 636 N N . ALA A 1 93 ? -6.786 12.676 -3.402 1.00 87.88 93 ALA A N 1
ATOM 637 C CA . ALA A 1 93 ? -7.112 13.777 -4.311 1.00 87.88 93 ALA A CA 1
ATOM 638 C C . ALA A 1 93 ? -5.895 14.317 -5.087 1.00 87.88 93 ALA A C 1
ATOM 640 O O . ALA A 1 93 ? -6.033 14.699 -6.244 1.00 87.88 93 ALA A O 1
ATOM 641 N N . LEU A 1 94 ? -4.712 14.336 -4.467 1.00 89.88 94 LEU A N 1
ATOM 642 C CA . LEU A 1 94 ? -3.485 14.870 -5.068 1.00 89.88 94 LEU A CA 1
ATOM 643 C C . LEU A 1 94 ? -2.719 13.822 -5.879 1.00 89.88 94 LEU A C 1
ATOM 645 O O . LEU A 1 94 ? -1.869 14.176 -6.689 1.00 89.88 94 LEU A O 1
ATOM 649 N N . ARG A 1 95 ? -2.979 12.535 -5.633 1.00 90.31 95 ARG A N 1
ATOM 650 C CA . ARG A 1 95 ? -2.168 11.421 -6.144 1.00 90.31 95 ARG A CA 1
ATOM 651 C C . ARG A 1 95 ? -2.987 10.405 -6.937 1.00 90.31 95 ARG A C 1
ATOM 653 O O . ARG A 1 95 ? -2.604 9.246 -7.018 1.00 90.31 95 ARG A O 1
ATOM 660 N N . ARG A 1 96 ? -4.100 10.850 -7.529 1.00 92.81 96 ARG A N 1
ATOM 661 C CA . ARG A 1 96 ? -5.076 10.003 -8.227 1.00 92.81 96 ARG A CA 1
ATOM 662 C C . ARG A 1 96 ? -4.437 9.070 -9.261 1.00 92.81 96 ARG A C 1
ATOM 664 O O . ARG A 1 96 ? -4.610 7.866 -9.150 1.00 92.81 96 ARG A O 1
ATOM 671 N N . ASN A 1 97 ? -3.670 9.621 -10.203 1.00 92.31 97 ASN A N 1
ATOM 672 C CA . ASN A 1 97 ? -3.051 8.834 -11.278 1.00 92.31 97 ASN A CA 1
ATOM 673 C C . ASN A 1 97 ? -2.048 7.812 -10.725 1.00 92.31 97 ASN A C 1
ATOM 675 O O . ASN A 1 97 ? -2.102 6.649 -11.081 1.00 92.31 97 ASN A O 1
ATOM 679 N N . ALA A 1 98 ? -1.207 8.217 -9.768 1.00 93.25 98 ALA A N 1
ATOM 680 C CA . ALA A 1 98 ? -0.246 7.309 -9.140 1.00 93.25 98 ALA A CA 1
ATOM 681 C C . ALA A 1 98 ? -0.928 6.150 -8.389 1.00 93.25 98 ALA A C 1
ATOM 683 O O . ALA A 1 98 ? -0.405 5.039 -8.356 1.00 93.25 98 ALA A O 1
ATOM 684 N N . ILE A 1 99 ? -2.085 6.406 -7.769 1.00 95.19 99 ILE A N 1
ATOM 685 C CA . ILE A 1 99 ? -2.890 5.364 -7.122 1.00 95.19 99 ILE A CA 1
ATOM 686 C C . ILE A 1 99 ? -3.456 4.414 -8.175 1.00 95.19 99 ILE A C 1
ATOM 688 O O . ILE A 1 99 ? -3.325 3.209 -8.004 1.00 95.19 99 ILE A O 1
ATOM 692 N N . ASP A 1 100 ? -4.029 4.944 -9.255 1.00 95.31 100 ASP A N 1
ATOM 693 C CA . ASP A 1 100 ? -4.562 4.153 -10.369 1.00 95.31 100 ASP A CA 1
ATOM 694 C C . ASP A 1 100 ? -3.496 3.237 -10.991 1.00 95.31 100 ASP A C 1
ATOM 696 O O . ASP A 1 100 ? -3.716 2.034 -11.129 1.00 95.31 100 ASP A O 1
ATOM 700 N N . ASP A 1 101 ? -2.301 3.776 -11.249 1.00 95.38 101 ASP A N 1
ATOM 701 C CA . ASP A 1 101 ? -1.159 3.033 -11.785 1.00 95.38 101 ASP A CA 1
ATOM 702 C C . ASP A 1 101 ? -0.717 1.909 -10.832 1.00 95.38 101 ASP A C 1
ATOM 704 O O . ASP A 1 101 ? -0.516 0.765 -11.254 1.00 95.38 101 ASP A O 1
ATOM 708 N N . CYS A 1 102 ? -0.612 2.199 -9.528 1.00 95.31 102 CYS A N 1
ATOM 709 C CA . CYS A 1 102 ? -0.252 1.198 -8.519 1.00 95.31 102 CYS A CA 1
ATOM 710 C C . CYS A 1 102 ? -1.328 0.113 -8.372 1.00 95.31 102 CYS A C 1
ATOM 712 O O . CYS A 1 102 ? -0.990 -1.067 -8.279 1.00 95.31 102 CYS A O 1
ATOM 714 N N . CYS A 1 103 ? -2.611 0.487 -8.361 1.00 95.31 103 CYS A N 1
ATOM 715 C CA . CYS A 1 103 ? -3.730 -0.450 -8.269 1.00 95.31 103 CYS A CA 1
ATOM 716 C C . CYS A 1 103 ? -3.797 -1.345 -9.510 1.00 95.31 103 CYS A C 1
ATOM 718 O O . CYS A 1 103 ? -3.786 -2.566 -9.381 1.00 95.31 103 CYS A O 1
ATOM 720 N N . SER A 1 104 ? -3.745 -0.751 -10.703 1.00 95.56 104 SER A N 1
ATOM 721 C CA . SER A 1 104 ? -3.718 -1.472 -11.979 1.00 95.56 104 SER A CA 1
ATOM 722 C C . SER A 1 104 ? -2.544 -2.444 -12.064 1.00 95.56 104 SER A C 1
ATOM 724 O O . SER A 1 104 ? -2.685 -3.568 -12.549 1.00 95.56 104 SER A O 1
ATOM 726 N N . TYR A 1 105 ? -1.363 -2.029 -11.602 1.00 96.25 105 TYR A N 1
ATOM 727 C CA . TYR A 1 105 ? -0.199 -2.905 -11.552 1.00 96.25 105 TYR A CA 1
ATOM 728 C C . TYR A 1 105 ? -0.408 -4.058 -10.562 1.00 96.25 105 TYR A C 1
ATOM 730 O O . TYR A 1 105 ? -0.144 -5.209 -10.909 1.00 96.25 105 TYR A O 1
ATOM 738 N N . ALA A 1 106 ? -0.902 -3.771 -9.353 1.00 95.62 106 ALA A N 1
ATOM 739 C CA . ALA A 1 106 ? -1.164 -4.787 -8.339 1.00 95.62 106 ALA A CA 1
ATOM 740 C C . ALA A 1 106 ? -2.158 -5.845 -8.846 1.00 95.62 106 ALA A C 1
ATOM 742 O O . ALA A 1 106 ? -1.902 -7.038 -8.693 1.00 95.62 106 ALA A O 1
ATOM 743 N N . GLU A 1 107 ? -3.240 -5.427 -9.505 1.00 95.69 107 GLU A N 1
ATOM 744 C CA . GLU A 1 107 ? -4.244 -6.334 -10.072 1.00 95.69 107 GLU A CA 1
ATOM 745 C C . GLU A 1 107 ? -3.688 -7.196 -11.206 1.00 95.69 107 GLU A C 1
ATOM 747 O O . GLU A 1 107 ? -3.886 -8.411 -11.220 1.00 95.69 107 GLU A O 1
ATOM 752 N N . ARG A 1 108 ? -2.903 -6.611 -12.120 1.00 95.75 108 ARG A N 1
ATOM 753 C CA . ARG A 1 108 ? -2.204 -7.377 -13.170 1.00 95.75 108 ARG A CA 1
ATOM 754 C C . ARG A 1 108 ? -1.217 -8.391 -12.593 1.00 95.75 108 ARG A C 1
ATOM 756 O O . ARG A 1 108 ? -1.008 -9.442 -13.193 1.00 95.75 108 ARG A O 1
ATOM 763 N N . ALA A 1 109 ? -0.626 -8.081 -11.441 1.00 93.31 109 ALA A N 1
ATOM 764 C CA . ALA A 1 109 ? 0.248 -8.979 -10.695 1.00 93.31 109 ALA A CA 1
ATOM 765 C C . ALA A 1 109 ? -0.521 -9.999 -9.822 1.00 93.31 109 ALA A C 1
ATOM 767 O O . ALA A 1 109 ? 0.109 -10.822 -9.158 1.00 93.31 109 ALA A O 1
ATOM 768 N N . GLY A 1 110 ? -1.861 -9.981 -9.837 1.00 92.25 110 GLY A N 1
ATOM 769 C CA . GLY A 1 110 ? -2.726 -10.965 -9.180 1.00 92.25 110 GLY A CA 1
ATOM 770 C C . GLY A 1 110 ? -3.288 -10.554 -7.814 1.00 92.25 110 GLY A C 1
ATOM 771 O O . GLY A 1 110 ? -3.821 -11.410 -7.110 1.00 92.25 110 GLY A O 1
ATOM 772 N N . ALA A 1 111 ? -3.171 -9.286 -7.409 1.00 94.62 111 ALA A N 1
ATOM 773 C CA . ALA A 1 111 ? -3.869 -8.772 -6.228 1.00 94.62 111 ALA A CA 1
ATOM 774 C C . ALA A 1 111 ? -5.358 -8.520 -6.509 1.00 94.62 111 ALA A C 1
ATOM 776 O O . ALA A 1 111 ? -5.730 -8.143 -7.613 1.00 94.62 111 ALA A O 1
ATOM 777 N N . ASP A 1 112 ? -6.187 -8.611 -5.471 1.00 95.69 112 ASP A N 1
ATOM 778 C CA . ASP A 1 112 ? -7.517 -7.996 -5.454 1.00 95.69 112 ASP A CA 1
ATOM 779 C C . ASP A 1 112 ? -7.476 -6.814 -4.479 1.00 95.69 112 ASP A C 1
ATOM 781 O O . ASP A 1 112 ? -7.547 -6.980 -3.259 1.00 95.69 112 ASP A O 1
ATOM 785 N N . VAL A 1 113 ? -7.268 -5.611 -5.019 1.00 94.62 113 VAL A N 1
ATOM 786 C CA . VAL A 1 113 ? -6.995 -4.408 -4.220 1.00 94.62 113 VAL A CA 1
ATOM 787 C C . VAL A 1 113 ? -8.177 -4.065 -3.318 1.00 94.62 113 VAL A C 1
ATOM 789 O O . VAL A 1 113 ? -7.987 -3.780 -2.133 1.00 94.62 113 VAL A O 1
ATOM 792 N N . LEU A 1 114 ? -9.398 -4.093 -3.857 1.00 94.69 114 LEU A N 1
ATOM 793 C CA . LEU A 1 114 ? -10.596 -3.726 -3.105 1.00 94.69 114 LEU A CA 1
ATOM 794 C C . LEU A 1 114 ? -10.904 -4.754 -2.016 1.00 94.69 114 LEU A C 1
ATOM 796 O O . LEU A 1 114 ? -11.229 -4.352 -0.898 1.00 94.69 114 LEU A O 1
ATOM 800 N N . LEU A 1 115 ? -10.735 -6.049 -2.301 1.00 95.06 115 LEU A N 1
ATOM 801 C CA . LEU A 1 115 ? -10.899 -7.102 -1.301 1.00 95.06 115 LEU A CA 1
ATOM 802 C C . LEU A 1 115 ? -9.846 -7.010 -0.194 1.00 95.06 115 LEU A C 1
ATOM 804 O O . LEU A 1 115 ? -10.173 -7.181 0.982 1.00 95.06 115 LEU A O 1
ATOM 808 N N . THR A 1 116 ? -8.583 -6.728 -0.528 1.00 95.62 116 THR A N 1
ATOM 809 C CA . THR A 1 116 ? -7.556 -6.548 0.502 1.00 95.62 116 THR A CA 1
ATOM 810 C C . THR A 1 116 ? -7.853 -5.319 1.363 1.00 95.62 116 THR A C 1
ATOM 812 O O . THR A 1 116 ? -7.775 -5.424 2.584 1.00 95.62 116 THR A O 1
ATOM 815 N N . LEU A 1 117 ? -8.265 -4.186 0.780 1.00 94.81 117 LEU A N 1
ATOM 816 C CA . LEU A 1 117 ? -8.673 -2.997 1.545 1.00 94.81 117 LEU A CA 1
ATOM 817 C C . LEU A 1 117 ? -9.883 -3.258 2.448 1.00 94.81 117 LEU A C 1
ATOM 819 O O . LEU A 1 117 ? -9.930 -2.746 3.562 1.00 94.81 117 LEU A O 1
ATOM 823 N N . ASP A 1 118 ? -10.848 -4.053 1.991 1.00 95.56 118 ASP A N 1
ATOM 824 C CA . ASP A 1 118 ? -12.010 -4.447 2.788 1.00 95.56 118 ASP A CA 1
ATOM 825 C C . ASP A 1 118 ? -11.620 -5.266 4.025 1.00 95.56 118 ASP A C 1
ATOM 827 O O . ASP A 1 118 ? -12.041 -4.968 5.145 1.00 95.56 118 ASP A O 1
ATOM 831 N N . ARG A 1 119 ? -10.719 -6.235 3.839 1.00 95.44 119 ARG A N 1
ATOM 832 C CA . ARG A 1 119 ? -10.172 -7.038 4.938 1.00 95.44 119 ARG A CA 1
ATOM 833 C C . ARG A 1 119 ? -9.357 -6.196 5.915 1.00 95.44 119 ARG A C 1
ATOM 835 O O . ARG A 1 119 ? -9.502 -6.380 7.115 1.00 95.44 119 ARG A O 1
ATOM 842 N N . LEU A 1 120 ? -8.556 -5.251 5.416 1.00 94.38 120 LEU A N 1
ATOM 843 C CA . LEU A 1 120 ? -7.809 -4.316 6.264 1.00 94.38 120 LEU A CA 1
ATOM 844 C C . LEU A 1 120 ? -8.735 -3.394 7.064 1.00 94.38 120 LEU A C 1
ATOM 846 O O . LEU A 1 120 ? -8.467 -3.131 8.228 1.00 94.38 120 LEU A O 1
ATOM 850 N N . ALA A 1 121 ? -9.825 -2.911 6.463 1.00 93.56 121 ALA A N 1
ATOM 851 C CA . ALA A 1 121 ? -10.807 -2.081 7.160 1.00 93.56 121 ALA A CA 1
ATOM 852 C C . ALA A 1 121 ? -11.549 -2.845 8.270 1.00 93.56 121 ALA A C 1
ATOM 854 O O . ALA A 1 121 ? -12.039 -2.229 9.210 1.00 93.56 121 ALA A O 1
ATOM 855 N N . SER A 1 122 ? -11.627 -4.172 8.156 1.00 94.12 122 SER A N 1
ATOM 856 C CA . SER A 1 122 ? -12.306 -5.039 9.121 1.00 94.12 122 SER A CA 1
ATOM 857 C C . SER A 1 122 ? -11.407 -5.499 10.279 1.00 94.12 122 SER A C 1
ATOM 859 O O . SER A 1 122 ? -11.920 -6.076 11.236 1.00 94.12 122 SER A O 1
ATOM 861 N N . ASP A 1 123 ? -10.085 -5.291 10.207 1.00 93.31 123 ASP A N 1
ATOM 862 C CA . ASP A 1 123 ? -9.157 -5.699 11.268 1.00 93.31 123 ASP A CA 1
ATOM 863 C C . ASP A 1 123 ? -8.967 -4.587 12.309 1.00 93.31 123 ASP A C 1
ATOM 865 O O . ASP A 1 123 ? -8.299 -3.580 12.079 1.00 93.31 123 ASP A O 1
ATOM 869 N N . GLU A 1 124 ? -9.512 -4.823 13.499 1.00 89.50 124 GLU A N 1
ATOM 870 C CA . GLU A 1 124 ? -9.459 -3.930 14.660 1.00 89.50 124 GLU A CA 1
ATOM 871 C C . GLU A 1 124 ? -8.040 -3.736 15.226 1.00 89.50 124 GLU A C 1
ATOM 873 O O . GLU A 1 124 ? -7.802 -2.824 16.018 1.00 89.50 124 GLU A O 1
ATOM 878 N N . LYS A 1 125 ? -7.085 -4.606 14.867 1.00 89.31 125 LYS A N 1
ATOM 879 C CA . LYS A 1 125 ? -5.686 -4.507 15.320 1.00 89.31 125 LYS A CA 1
ATOM 880 C C . LYS A 1 125 ? -4.898 -3.448 14.560 1.00 89.31 125 LYS A C 1
ATOM 882 O O . LYS A 1 125 ? -3.813 -3.060 15.005 1.00 89.31 125 LYS A O 1
ATOM 887 N N . LEU A 1 126 ? -5.395 -3.034 13.399 1.00 90.94 126 LEU A N 1
ATOM 888 C CA . LEU A 1 126 ? -4.783 -1.982 12.610 1.00 90.94 126 LEU A CA 1
ATOM 889 C C . LEU A 1 126 ? -5.223 -0.622 13.154 1.00 90.94 126 LEU A C 1
ATOM 891 O O . LEU A 1 126 ? -6.371 -0.425 13.534 1.00 90.94 126 LEU A O 1
ATOM 895 N N . ASP A 1 127 ? -4.304 0.341 13.124 1.00 92.06 127 ASP A N 1
ATOM 896 C CA . ASP A 1 127 ? -4.590 1.751 13.422 1.00 92.06 127 ASP A CA 1
ATOM 897 C C . ASP A 1 127 ? -4.131 2.615 12.239 1.00 92.06 127 ASP A C 1
ATOM 899 O O . ASP A 1 127 ? -3.103 3.305 12.312 1.00 92.06 127 ASP A O 1
ATOM 903 N N . PRO A 1 128 ? -4.795 2.496 11.071 1.00 91.81 128 PRO A N 1
ATOM 904 C CA . PRO A 1 128 ? -4.343 3.137 9.851 1.00 91.81 128 PRO A CA 1
ATOM 905 C C . PRO A 1 128 ? -4.407 4.658 9.979 1.00 91.81 128 PRO A C 1
ATOM 907 O O . PRO A 1 128 ? -5.370 5.229 10.480 1.00 91.81 128 PRO A O 1
ATOM 910 N N . TYR A 1 129 ? -3.408 5.354 9.434 1.00 91.06 129 TYR A N 1
ATOM 911 C CA . TYR A 1 129 ? -3.386 6.824 9.466 1.00 91.06 129 TYR A CA 1
ATOM 912 C C . TYR A 1 129 ? -4.539 7.489 8.675 1.00 91.06 129 TYR A C 1
ATOM 914 O O . TYR A 1 129 ? -4.772 8.694 8.781 1.00 91.06 129 TYR A O 1
ATOM 922 N N . PHE A 1 130 ? -5.248 6.726 7.849 1.00 90.94 130 PHE A N 1
ATOM 923 C CA . PHE A 1 130 ? -6.389 7.186 7.074 1.00 90.94 130 PHE A CA 1
ATOM 924 C C . PHE A 1 130 ? -7.570 6.238 7.258 1.00 90.94 130 PHE A C 1
ATOM 926 O O . PHE A 1 130 ? -7.401 5.063 7.554 1.00 90.94 130 PHE A O 1
ATOM 933 N N . ASP A 1 131 ? -8.770 6.745 7.003 1.00 92.69 131 ASP A N 1
ATOM 934 C CA . ASP A 1 131 ? -9.993 5.947 7.010 1.00 92.69 131 ASP A CA 1
ATOM 935 C C . ASP A 1 131 ? -10.011 4.988 5.801 1.00 92.69 131 ASP A C 1
ATOM 937 O O . ASP A 1 131 ? -10.286 5.400 4.667 1.00 92.69 131 ASP A O 1
ATOM 941 N N . VAL A 1 132 ? -9.633 3.725 6.033 1.00 93.12 132 VAL A N 1
ATOM 942 C CA . VAL A 1 132 ? -9.498 2.693 4.989 1.00 93.12 132 VAL A CA 1
ATOM 943 C C . VAL A 1 132 ? -10.836 2.424 4.318 1.00 93.12 132 VAL A C 1
ATOM 945 O O . VAL A 1 132 ? -10.896 2.363 3.091 1.00 93.12 132 VAL A O 1
ATOM 948 N N . GLU A 1 133 ? -11.913 2.330 5.097 1.00 93.44 133 GLU A N 1
ATOM 949 C CA . GLU A 1 133 ? -13.252 2.080 4.577 1.00 93.44 133 GLU A CA 1
ATOM 950 C C . GLU A 1 133 ? -13.697 3.213 3.648 1.00 93.44 133 GLU A C 1
ATOM 952 O O . GLU A 1 133 ? -14.122 2.979 2.512 1.00 93.44 133 GLU A O 1
ATOM 957 N N . ARG A 1 134 ? -13.534 4.468 4.073 1.00 93.94 134 ARG A N 1
ATOM 958 C CA . ARG A 1 134 ? -13.857 5.624 3.233 1.00 93.94 134 ARG A CA 1
ATOM 959 C C . ARG A 1 134 ? -13.012 5.662 1.963 1.00 93.94 134 ARG A C 1
ATOM 961 O O . ARG A 1 134 ? -13.537 5.967 0.890 1.00 93.94 134 ARG A O 1
ATOM 968 N N . ARG A 1 135 ? -11.710 5.375 2.056 1.00 93.50 135 ARG A N 1
ATOM 969 C CA . ARG A 1 135 ? -10.810 5.370 0.891 1.00 93.50 135 ARG A CA 1
ATOM 970 C C . ARG A 1 135 ? -11.108 4.231 -0.075 1.00 93.50 135 ARG A C 1
ATOM 972 O O . ARG A 1 135 ? -11.044 4.470 -1.276 1.00 93.50 135 ARG A O 1
ATOM 979 N N . ARG A 1 136 ? -11.505 3.055 0.415 1.00 94.44 136 ARG A N 1
ATOM 980 C CA . ARG A 1 136 ? -11.966 1.930 -0.412 1.00 94.44 136 ARG A CA 1
ATOM 981 C C . ARG A 1 136 ? -13.158 2.335 -1.274 1.00 94.44 136 ARG A C 1
ATOM 983 O O . ARG A 1 136 ? -13.127 2.117 -2.479 1.00 94.44 136 ARG A O 1
ATOM 990 N N . HIS A 1 137 ? -14.174 2.968 -0.683 1.00 93.69 137 HIS A N 1
ATOM 991 C CA . HIS A 1 137 ? -15.344 3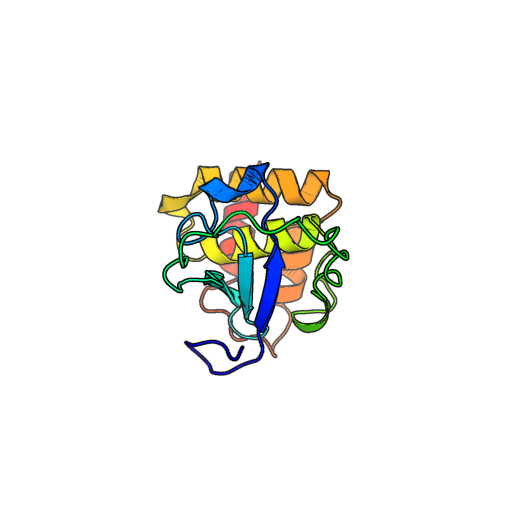.432 -1.435 1.00 93.69 137 HIS A CA 1
ATOM 992 C C . HIS A 1 137 ? -14.969 4.459 -2.511 1.00 93.69 137 HIS A C 1
ATOM 994 O O . HIS A 1 137 ? -15.368 4.314 -3.662 1.00 93.69 137 HIS A O 1
ATOM 1000 N N . GLN A 1 138 ? -14.142 5.451 -2.167 1.00 93.31 138 GLN A N 1
ATOM 1001 C CA . GLN A 1 138 ? -13.674 6.458 -3.127 1.00 93.31 138 GLN A CA 1
ATOM 1002 C C . GLN A 1 138 ? -12.841 5.854 -4.261 1.00 93.31 138 GLN A C 1
ATOM 1004 O O . GLN A 1 138 ? -12.953 6.291 -5.402 1.00 93.31 138 GLN A O 1
ATOM 1009 N N . LEU A 1 139 ? -12.008 4.860 -3.950 1.00 92.81 139 LEU A N 1
ATOM 1010 C CA . LEU A 1 139 ? -11.227 4.136 -4.945 1.00 92.81 139 LEU A CA 1
ATOM 1011 C C . LEU A 1 139 ? -12.144 3.333 -5.876 1.00 92.81 139 LEU A C 1
ATOM 1013 O O . LEU A 1 139 ? -11.992 3.407 -7.088 1.00 92.8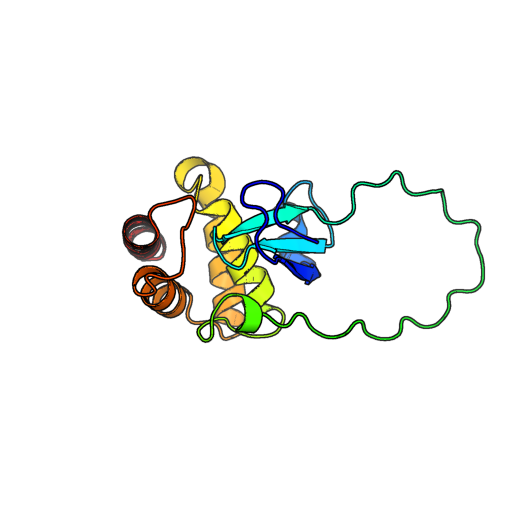1 139 LEU A O 1
ATOM 1017 N N . ALA A 1 140 ? -13.142 2.637 -5.330 1.00 91.88 140 ALA A N 1
ATOM 1018 C CA . ALA A 1 140 ? -14.109 1.880 -6.119 1.00 91.88 140 ALA A CA 1
ATOM 1019 C C . ALA A 1 140 ? -14.959 2.767 -7.045 1.00 91.88 140 ALA A C 1
ATOM 1021 O O . ALA A 1 140 ? -15.349 2.321 -8.115 1.00 91.88 140 ALA A O 1
ATOM 1022 N N . GLU A 1 141 ? -15.259 4.010 -6.661 1.00 92.44 141 GLU A N 1
ATOM 1023 C CA . GLU A 1 141 ? -15.918 4.975 -7.553 1.00 92.44 141 GLU A CA 1
ATOM 1024 C C . GLU A 1 141 ? -14.985 5.508 -8.644 1.00 92.44 141 GLU A C 1
ATOM 1026 O O . GLU A 1 141 ? -15.437 5.828 -9.737 1.00 92.44 141 GLU A O 1
ATOM 1031 N N . MET A 1 142 ? -13.693 5.618 -8.341 1.00 90.75 142 MET A N 1
ATOM 1032 C CA . MET A 1 142 ? -12.675 6.161 -9.237 1.00 90.75 142 MET A CA 1
ATOM 1033 C C . MET A 1 142 ? -12.229 5.170 -10.317 1.00 90.75 142 MET A C 1
ATOM 1035 O O . MET A 1 142 ? -11.928 5.607 -11.421 1.00 90.75 142 MET A O 1
ATOM 1039 N N . LEU A 1 143 ? -12.176 3.874 -9.991 1.00 83.44 143 LEU A N 1
ATOM 1040 C CA . LEU A 1 143 ? -11.763 2.786 -10.892 1.00 83.44 143 LEU A CA 1
ATOM 1041 C C . LEU A 1 143 ? -12.901 2.265 -11.794 1.00 83.44 143 LEU A C 1
ATOM 1043 O O . LEU A 1 143 ? -12.711 1.294 -12.524 1.00 83.44 143 LEU A O 1
ATOM 1047 N N . ARG A 1 144 ? -14.096 2.854 -11.693 1.00 78.19 144 ARG A N 1
ATOM 1048 C CA . ARG A 1 144 ? -15.269 2.489 -12.499 1.00 78.19 144 ARG A CA 1
ATOM 1049 C C . ARG A 1 144 ? -15.239 3.073 -13.903 1.00 78.19 144 ARG A C 1
ATOM 1051 O O . ARG A 1 144 ? -14.708 4.190 -14.078 1.00 78.19 144 ARG A O 1
#

pLDDT: mean 86.25, std 14.72, range [39.03, 96.44]

Secondary structure (DSSP, 8-state):
-B-TTT--BEEEEEPPGGGGGGSGGG-SEEEEETTT--EEES--S-------------PPPPPP-GGGT-TTPPPHHHHHHHHHHHHHHTTTTTSHHHHHHHHHHHHHTT--HHHHHHHHHH-TT---SS-HHHHHHHHHHH--

Radius of gyration: 15.59 Å; chains: 1; bounding box: 51×28×30 Å